Protein AF-A0A533BJV3-F1 (afdb_monomer)

Mean predicted aligned error: 6.03 Å

Sequence (76 aa):
MIMERSGEERLKMGCSMFDTAKAVMQAGILDQNSHASPAEIRRALFMQLYGHEFDADSREKILAAIESASHPVTKS

Solvent-accessible surface area (backbone atoms only — not comparable to full-atom values): 4543 Å² total; per-residue (Å²): 110,83,86,75,48,55,71,67,57,49,49,54,49,51,51,55,50,49,54,50,52,50,50,54,54,51,49,57,53,36,72,79,35,81,80,62,47,76,45,53,51,53,47,49,51,44,49,74,77,48,46,84,82,42,56,72,71,61,43,51,54,51,51,52,49,50,53,56,70,62,47,83,82,75,80,128

Foldseek 3Di:
DLVVDDPVVNVVVVVVVVVVVLVVLLVVVCVVPVPQDPLNSVLVVCCVPPVVVDDPVVNVVVSVVSVVVSDPPPDD

pLDDT: mean 90.03, std 13.3, range [41.06, 97.69]

Radius of gyration: 16.56 Å; Cα contacts (8 Å, |Δi|>4): 25; chains: 1; bounding box: 36×29×48 Å

Structure (mmCIF, N/CA/C/O backbone):
data_AF-A0A533BJV3-F1
#
_entry.id   AF-A0A533BJV3-F1
#
loop_
_atom_site.group_PDB
_atom_site.id
_atom_site.type_symbol
_atom_site.label_atom_id
_atom_site.label_alt_id
_atom_site.label_comp_id
_atom_site.label_asym_id
_atom_site.label_entity_id
_atom_site.label_seq_id
_atom_site.pdbx_PDB_ins_code
_atom_site.Cartn_x
_atom_site.Cartn_y
_atom_site.Cartn_z
_atom_site.occupancy
_atom_site.B_iso_or_equiv
_atom_site.auth_seq_id
_atom_site.auth_comp_id
_atom_site.auth_asym_id
_atom_site.auth_atom_id
_atom_site.pdbx_PDB_model_num
ATOM 1 N N . MET A 1 1 ? 13.612 13.928 -22.712 1.00 80.00 1 MET A N 1
ATOM 2 C CA . MET A 1 1 ? 12.606 12.845 -22.559 1.00 80.00 1 MET A CA 1
ATOM 3 C C . MET A 1 1 ? 12.800 12.071 -21.257 1.00 80.00 1 MET A C 1
ATOM 5 O O . MET A 1 1 ? 13.888 12.099 -20.703 1.00 80.00 1 MET A O 1
ATOM 9 N N . ILE A 1 2 ? 11.790 11.333 -20.768 1.00 78.50 2 ILE A N 1
ATOM 10 C CA . ILE A 1 2 ? 11.922 10.509 -19.543 1.00 78.50 2 ILE A CA 1
ATOM 11 C C . ILE A 1 2 ? 13.054 9.471 -19.642 1.00 78.50 2 ILE A C 1
ATOM 13 O O . ILE A 1 2 ? 13.700 9.178 -18.644 1.00 78.50 2 ILE A O 1
ATOM 17 N N . MET A 1 3 ? 13.334 8.986 -20.857 1.00 87.62 3 MET A N 1
ATOM 18 C CA . MET A 1 3 ? 14.413 8.035 -21.151 1.00 87.62 3 MET A CA 1
ATOM 19 C C . MET A 1 3 ? 15.815 8.660 -21.159 1.00 87.62 3 MET A C 1
ATOM 21 O O . MET A 1 3 ? 16.794 7.928 -21.138 1.00 87.62 3 MET A O 1
ATOM 25 N N . GLU A 1 4 ? 15.920 9.991 -21.168 1.00 92.69 4 GLU A N 1
ATOM 26 C CA . GLU A 1 4 ? 17.203 10.705 -21.065 1.00 92.69 4 GLU A CA 1
ATOM 27 C C . GLU A 1 4 ? 17.638 10.906 -19.606 1.00 92.69 4 GLU A C 1
ATOM 29 O O . GLU A 1 4 ? 18.759 11.334 -19.350 1.00 92.69 4 GLU A O 1
ATOM 34 N N . ARG A 1 5 ? 16.758 10.612 -18.642 1.00 90.38 5 ARG A N 1
ATOM 35 C CA . ARG A 1 5 ? 17.055 10.709 -17.211 1.00 90.38 5 ARG A CA 1
ATOM 36 C C . ARG A 1 5 ? 17.767 9.455 -16.718 1.00 90.38 5 ARG A C 1
ATOM 38 O O . ARG A 1 5 ? 17.509 8.343 -17.190 1.00 90.38 5 ARG A O 1
ATOM 45 N N . SER A 1 6 ? 18.601 9.622 -1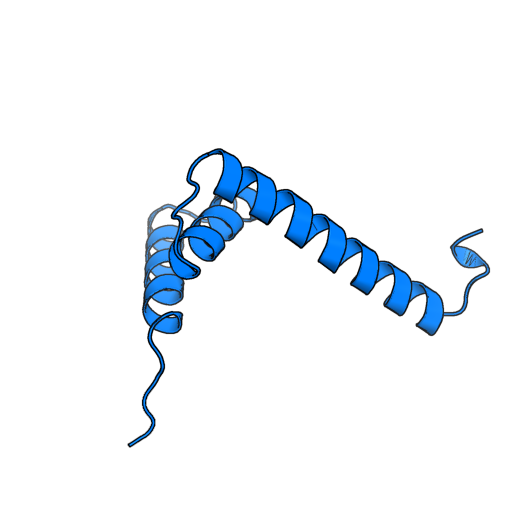5.699 1.00 95.94 6 SER A N 1
ATOM 46 C CA . SER A 1 6 ? 19.238 8.503 -15.008 1.00 95.94 6 SER A CA 1
ATOM 47 C C . SER A 1 6 ? 18.205 7.559 -14.376 1.00 95.94 6 SER A C 1
ATOM 49 O O . SER A 1 6 ? 17.039 7.904 -14.158 1.00 95.94 6 SER A O 1
ATOM 51 N N . GLY A 1 7 ? 18.629 6.331 -14.062 1.00 94.75 7 GLY A N 1
ATOM 52 C CA . GLY A 1 7 ? 17.781 5.376 -13.341 1.00 94.75 7 GLY A CA 1
ATOM 53 C C . GLY A 1 7 ? 17.316 5.907 -11.980 1.00 94.75 7 GLY A C 1
ATOM 54 O O . GLY A 1 7 ? 16.147 5.755 -11.636 1.00 94.75 7 GLY A O 1
ATOM 55 N N . GLU A 1 8 ? 18.199 6.590 -11.249 1.00 95.88 8 GLU A N 1
ATOM 56 C CA . GLU A 1 8 ? 17.885 7.195 -9.951 1.00 95.88 8 GLU A CA 1
ATOM 57 C C . GLU A 1 8 ? 16.813 8.285 -10.069 1.00 95.88 8 GLU A C 1
ATOM 59 O O . GLU A 1 8 ? 15.850 8.304 -9.303 1.00 95.88 8 GLU A O 1
ATOM 64 N N . GLU A 1 9 ? 16.936 9.178 -11.052 1.00 94.75 9 GLU A N 1
ATOM 65 C CA . GLU A 1 9 ? 15.940 10.227 -11.282 1.00 94.75 9 GLU A CA 1
ATOM 66 C C . GLU A 1 9 ? 14.583 9.641 -11.665 1.00 94.75 9 GLU A C 1
ATOM 68 O O . GLU A 1 9 ? 13.553 10.112 -11.183 1.00 94.75 9 GLU A O 1
ATOM 73 N N . ARG A 1 10 ? 14.565 8.584 -12.486 1.00 95.38 10 ARG A N 1
ATOM 74 C CA . ARG A 1 10 ? 13.321 7.881 -12.823 1.00 95.38 10 ARG A CA 1
ATOM 75 C C . ARG A 1 10 ? 12.689 7.216 -11.600 1.00 95.38 10 ARG A C 1
ATOM 77 O O . ARG A 1 10 ? 11.470 7.279 -11.461 1.00 95.38 10 ARG A O 1
ATOM 84 N N . LEU A 1 11 ? 13.487 6.640 -10.698 1.00 94.00 11 LEU A N 1
ATOM 85 C CA . LEU A 1 11 ? 12.987 6.078 -9.440 1.00 94.00 11 LEU A CA 1
ATOM 86 C C . LEU A 1 11 ? 12.366 7.162 -8.552 1.00 94.00 11 LEU A C 1
ATOM 88 O O . LEU A 1 11 ? 11.235 6.997 -8.102 1.00 94.00 11 LEU A O 1
ATOM 92 N N . LYS A 1 12 ? 13.060 8.291 -8.355 1.00 94.62 12 LYS A N 1
ATOM 93 C CA . LYS A 1 12 ? 12.534 9.427 -7.576 1.00 94.62 12 LYS A CA 1
ATOM 94 C C . LYS A 1 12 ? 11.206 9.919 -8.141 1.00 94.62 12 LYS A C 1
ATOM 96 O O . LYS A 1 12 ? 10.256 10.098 -7.388 1.00 94.62 12 LYS A O 1
ATOM 101 N N . MET A 1 13 ? 11.122 10.070 -9.464 1.00 94.38 13 MET A N 1
ATOM 102 C CA . MET A 1 13 ? 9.876 10.442 -10.134 1.00 94.38 13 MET A CA 1
ATOM 103 C C . MET A 1 13 ? 8.763 9.423 -9.878 1.00 94.38 13 MET A C 1
ATOM 105 O O . MET A 1 13 ? 7.659 9.822 -9.521 1.00 94.38 13 MET A O 1
ATOM 109 N N . GLY A 1 14 ? 9.050 8.125 -10.011 1.00 92.81 14 GLY A N 1
ATOM 110 C CA . GLY A 1 14 ? 8.087 7.059 -9.731 1.00 92.81 14 GLY A CA 1
ATOM 111 C C . GLY A 1 14 ? 7.556 7.106 -8.296 1.00 92.81 14 GLY A C 1
ATOM 112 O O . GLY A 1 14 ? 6.345 7.051 -8.097 1.00 92.81 14 GLY A O 1
ATOM 113 N N . CYS A 1 15 ? 8.435 7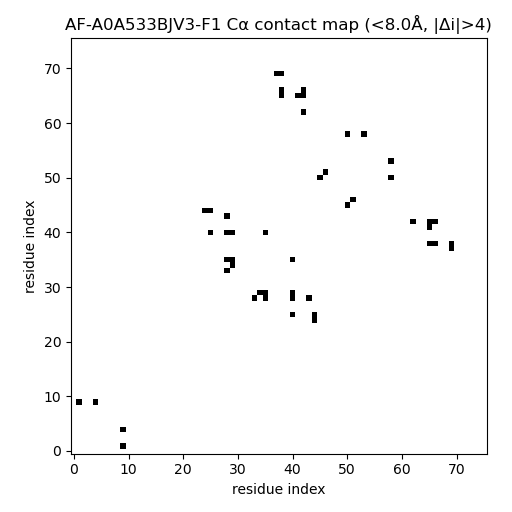.296 -7.309 1.00 94.00 15 CYS A N 1
ATOM 114 C CA . CYS A 1 15 ? 8.037 7.454 -5.909 1.00 94.00 15 CYS A CA 1
ATOM 115 C C . CYS A 1 15 ? 7.143 8.686 -5.706 1.00 94.00 15 CYS A C 1
ATOM 117 O O . CYS A 1 15 ? 6.065 8.568 -5.134 1.00 94.00 15 CYS A O 1
ATOM 119 N N . SER A 1 16 ? 7.530 9.851 -6.239 1.00 94.38 16 SER A N 1
ATOM 120 C CA . SER A 1 16 ? 6.720 11.072 -6.118 1.00 94.38 16 SER A CA 1
ATOM 121 C C . SER A 1 16 ? 5.348 10.940 -6.785 1.00 94.38 16 SER A C 1
ATOM 123 O O . SER A 1 16 ? 4.346 11.433 -6.264 1.00 94.38 16 SER A O 1
ATOM 125 N N . MET A 1 17 ? 5.279 10.257 -7.930 1.00 95.00 17 MET A N 1
ATOM 126 C CA . MET A 1 17 ? 4.014 9.964 -8.604 1.00 95.00 17 MET A CA 1
ATOM 127 C C . MET A 1 17 ? 3.142 9.018 -7.778 1.00 95.00 17 MET A C 1
ATOM 129 O O . MET A 1 17 ? 1.942 9.256 -7.659 1.00 95.00 17 MET A O 1
ATOM 133 N N . PHE A 1 18 ? 3.733 7.980 -7.184 1.00 93.00 18 PHE A N 1
ATOM 134 C CA . PHE A 1 18 ? 3.026 7.056 -6.302 1.00 93.00 18 PHE A CA 1
ATOM 135 C C . PHE A 1 18 ? 2.450 7.770 -5.074 1.00 93.00 18 PHE A C 1
ATOM 137 O O . PHE A 1 18 ? 1.267 7.609 -4.777 1.00 93.00 18 PHE A O 1
ATOM 144 N N . ASP A 1 19 ? 3.245 8.612 -4.410 1.00 94.31 19 ASP A N 1
ATOM 145 C CA . ASP A 1 19 ? 2.793 9.397 -3.257 1.00 94.31 19 ASP A CA 1
ATOM 146 C C . ASP A 1 19 ? 1.636 10.330 -3.634 1.00 94.31 19 ASP A C 1
ATOM 148 O O . ASP A 1 19 ? 0.635 10.413 -2.918 1.00 94.31 19 ASP A O 1
ATOM 152 N N . THR A 1 20 ? 1.731 10.973 -4.801 1.00 94.75 20 THR A N 1
ATOM 153 C CA . THR A 1 20 ? 0.667 11.835 -5.331 1.00 94.75 20 THR A CA 1
ATOM 154 C C . THR A 1 20 ? -0.608 11.038 -5.603 1.00 94.75 20 THR A C 1
ATOM 156 O O . THR A 1 20 ? -1.684 11.426 -5.149 1.00 94.75 20 THR A O 1
ATOM 159 N N . ALA A 1 21 ? -0.508 9.904 -6.302 1.00 94.44 21 ALA A N 1
ATOM 160 C CA . ALA A 1 21 ? -1.655 9.049 -6.603 1.00 94.44 21 ALA A CA 1
ATOM 161 C C . ALA A 1 21 ? -2.334 8.552 -5.318 1.00 94.44 21 ALA A C 1
ATOM 163 O O . ALA A 1 21 ? -3.556 8.629 -5.188 1.00 94.44 21 ALA A O 1
ATOM 164 N N . LYS A 1 22 ? -1.539 8.124 -4.331 1.00 93.81 22 LYS A N 1
ATOM 165 C CA . LYS A 1 22 ? -2.032 7.716 -3.014 1.00 93.81 22 LYS A CA 1
ATOM 166 C C . LYS A 1 22 ? -2.781 8.851 -2.314 1.00 93.81 22 LYS A C 1
ATOM 168 O O . LYS A 1 22 ? -3.876 8.613 -1.811 1.00 93.81 22 LYS A O 1
ATOM 173 N N . ALA A 1 23 ? -2.233 10.067 -2.304 1.00 95.12 23 ALA A N 1
ATOM 174 C CA . ALA A 1 23 ? -2.878 11.225 -1.685 1.00 95.12 23 ALA A CA 1
ATOM 175 C C . ALA A 1 23 ? -4.228 11.554 -2.344 1.00 95.12 23 ALA A C 1
ATOM 177 O O . ALA A 1 23 ? -5.212 11.779 -1.641 1.00 95.12 23 ALA A O 1
ATOM 178 N N . VAL A 1 24 ? -4.301 11.508 -3.679 1.00 97.00 24 VAL A N 1
ATOM 179 C CA . VAL A 1 24 ? -5.550 11.728 -4.428 1.00 97.00 24 VAL A CA 1
ATOM 180 C C . VAL A 1 24 ? -6.608 10.683 -4.065 1.00 97.00 24 VAL A C 1
ATOM 182 O O . VAL A 1 24 ? -7.752 11.035 -3.784 1.00 97.00 24 VAL A O 1
ATOM 185 N N . MET A 1 25 ? -6.238 9.402 -4.014 1.00 96.06 25 MET A N 1
ATOM 186 C CA . MET A 1 25 ? -7.176 8.338 -3.643 1.00 96.06 25 MET A CA 1
ATOM 187 C C . MET A 1 25 ? -7.667 8.475 -2.198 1.00 96.06 2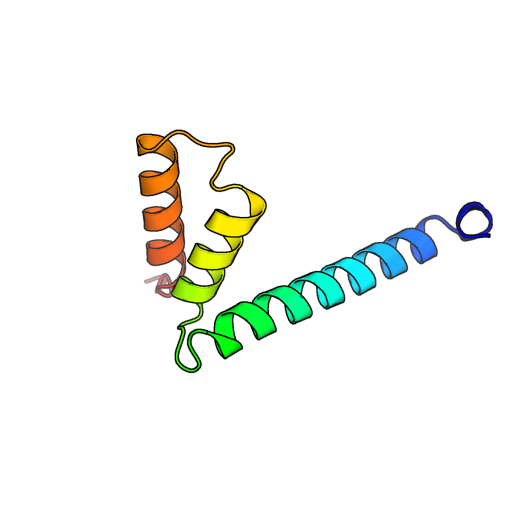5 MET A C 1
ATOM 189 O O . MET A 1 25 ? -8.859 8.330 -1.933 1.00 96.06 25 MET A O 1
ATOM 193 N N . GLN A 1 26 ? -6.767 8.784 -1.260 1.00 95.75 26 GLN A N 1
ATOM 194 C CA . GLN A 1 26 ? -7.131 9.009 0.141 1.00 95.75 26 GLN A CA 1
ATOM 195 C C . GLN A 1 26 ? -8.079 10.200 0.301 1.00 95.75 26 GLN A C 1
ATOM 197 O O . GLN A 1 26 ? -9.044 10.099 1.055 1.00 95.75 26 GLN A O 1
ATOM 202 N N . ALA A 1 27 ? -7.844 11.293 -0.429 1.00 95.75 27 ALA A N 1
ATOM 203 C CA . ALA A 1 27 ? -8.732 12.449 -0.424 1.00 95.75 27 ALA A CA 1
ATOM 204 C C . ALA A 1 27 ? -10.141 12.087 -0.917 1.00 95.75 27 ALA A C 1
ATOM 206 O O . ALA A 1 27 ? -11.112 12.468 -0.276 1.00 95.75 27 ALA A O 1
ATOM 207 N N . GLY A 1 28 ? -10.264 11.290 -1.986 1.00 96.12 28 GLY A N 1
ATOM 208 C CA . GLY A 1 28 ? -11.569 10.825 -2.474 1.00 96.12 28 GLY A CA 1
ATOM 209 C C . GLY A 1 28 ? -12.327 9.946 -1.470 1.00 96.12 28 GLY A C 1
ATOM 210 O O . GLY A 1 28 ? -13.543 10.058 -1.346 1.00 96.12 28 GLY A O 1
ATOM 211 N N . ILE A 1 29 ? -11.617 9.106 -0.710 1.00 96.06 29 ILE A N 1
ATOM 212 C CA . ILE A 1 29 ? -12.220 8.304 0.370 1.00 96.06 29 ILE A CA 1
ATOM 213 C C . ILE A 1 29 ? -12.720 9.212 1.505 1.00 96.06 29 ILE A C 1
ATOM 215 O O . ILE A 1 29 ? -13.827 9.021 2.005 1.00 96.06 29 ILE A O 1
ATOM 219 N N . LEU A 1 30 ? -11.920 10.205 1.900 1.00 95.38 30 LEU A N 1
ATOM 220 C CA . LEU A 1 30 ? -12.265 11.152 2.965 1.00 95.38 30 LEU A CA 1
ATOM 221 C C . LEU A 1 30 ? -13.377 12.132 2.566 1.00 95.38 30 LEU A C 1
ATOM 223 O O . LEU A 1 30 ? -14.130 12.584 3.424 1.00 95.38 30 LEU A O 1
ATOM 227 N N . ASP A 1 31 ? -13.506 12.442 1.279 1.00 96.94 31 ASP A N 1
ATOM 228 C CA . ASP A 1 31 ? -14.617 13.236 0.747 1.00 96.94 31 ASP A CA 1
ATOM 229 C C . ASP A 1 31 ? -15.960 12.502 0.921 1.00 96.94 31 ASP A C 1
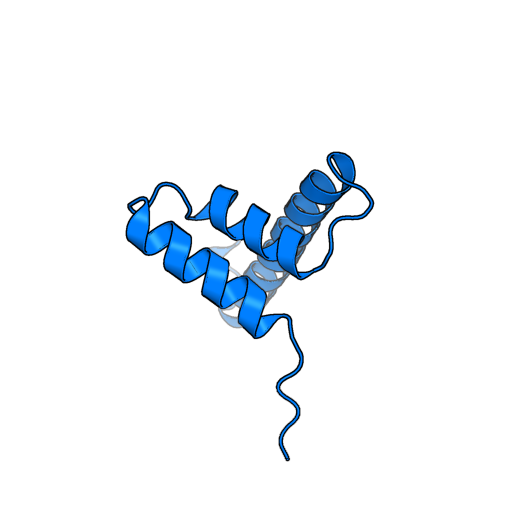ATOM 231 O O . ASP A 1 31 ? -16.955 13.095 1.326 1.00 96.94 31 ASP A O 1
ATOM 235 N N . GLN A 1 32 ? -15.971 11.178 0.720 1.00 94.31 32 GLN A N 1
ATOM 236 C CA . GLN A 1 32 ? -17.158 10.338 0.929 1.00 94.31 32 GLN A CA 1
ATOM 237 C C . GLN A 1 32 ? -17.427 10.032 2.409 1.00 94.31 32 GLN A C 1
ATOM 239 O O . GLN A 1 32 ? -18.580 9.889 2.815 1.00 94.31 32 GLN A O 1
ATOM 244 N N . ASN A 1 33 ? -16.372 9.903 3.218 1.00 93.75 33 ASN A N 1
ATOM 245 C CA . ASN A 1 33 ? -16.460 9.681 4.658 1.00 93.75 33 ASN A CA 1
ATOM 246 C C . ASN A 1 33 ? -15.342 10.437 5.392 1.00 93.75 33 ASN A C 1
ATOM 248 O O . ASN A 1 33 ? -14.236 9.923 5.581 1.00 93.75 33 ASN A O 1
ATOM 252 N N . SER A 1 34 ? -15.658 11.639 5.875 1.00 93.38 34 SER A N 1
ATOM 253 C CA . SER A 1 34 ? -14.680 12.547 6.494 1.00 93.38 34 SER A CA 1
ATOM 254 C C . SER A 1 34 ? -14.103 12.060 7.824 1.00 93.38 34 SER A C 1
ATOM 256 O O . SER A 1 34 ? -13.109 12.610 8.293 1.00 93.38 34 SER A O 1
ATOM 258 N N . HIS A 1 35 ? -14.697 11.030 8.429 1.00 93.75 35 HIS A N 1
ATOM 259 C CA . HIS A 1 35 ? -14.245 10.445 9.693 1.00 93.75 35 HIS A CA 1
ATOM 260 C C . HIS A 1 35 ? -13.659 9.040 9.529 1.00 93.75 35 HIS A C 1
ATOM 262 O O . HIS A 1 35 ? -13.445 8.357 10.530 1.00 93.75 35 HIS A O 1
ATOM 268 N N . ALA A 1 36 ? -13.380 8.610 8.292 1.00 93.69 36 ALA A N 1
ATOM 269 C CA . ALA A 1 36 ? -12.783 7.307 8.036 1.00 93.69 36 ALA A CA 1
ATOM 270 C C . ALA A 1 36 ? -11.462 7.146 8.806 1.00 93.69 36 ALA A C 1
ATOM 272 O O . ALA A 1 36 ? -10.509 7.916 8.655 1.00 93.69 36 ALA A O 1
ATOM 273 N N . SER A 1 37 ? -11.398 6.105 9.625 1.00 92.94 37 SER A N 1
ATOM 274 C CA . SER A 1 37 ? -10.198 5.698 10.337 1.00 92.94 37 SER A CA 1
ATOM 275 C C . SER A 1 37 ? -9.102 5.239 9.362 1.00 92.94 37 SER A C 1
ATOM 277 O O . SER A 1 37 ? -9.377 4.830 8.229 1.00 92.94 37 SER A O 1
ATOM 279 N N . PRO A 1 38 ? -7.827 5.201 9.794 1.00 91.44 38 PRO A N 1
ATOM 280 C CA . PRO A 1 38 ? -6.745 4.671 8.964 1.00 91.44 38 PRO A CA 1
ATOM 281 C C . PRO A 1 38 ? -6.982 3.234 8.470 1.00 91.44 38 PRO A C 1
ATOM 283 O O . PRO A 1 38 ? -6.513 2.875 7.388 1.00 91.44 38 PRO A O 1
ATOM 286 N N . ALA A 1 39 ? -7.692 2.411 9.250 1.00 92.62 39 ALA A N 1
ATOM 287 C CA . ALA A 1 39 ? -8.068 1.052 8.870 1.00 92.62 39 ALA A CA 1
ATOM 288 C C . ALA A 1 39 ? -9.094 1.057 7.728 1.00 92.62 39 ALA A C 1
ATOM 290 O O . ALA A 1 39 ? -8.900 0.369 6.728 1.00 92.62 39 ALA A O 1
ATOM 291 N N . GLU A 1 40 ? -10.132 1.889 7.835 1.00 94.56 40 GLU A N 1
ATOM 292 C CA . GLU A 1 40 ? -11.167 2.041 6.806 1.00 94.56 40 GLU A CA 1
ATOM 293 C C . GLU A 1 40 ? -10.596 2.595 5.499 1.00 94.56 40 GLU A C 1
ATOM 295 O O . GLU A 1 40 ? -10.941 2.104 4.426 1.00 94.56 40 GLU A O 1
ATOM 300 N N . ILE A 1 41 ? -9.648 3.536 5.572 1.00 95.31 41 ILE A N 1
ATOM 301 C CA . ILE A 1 41 ? -8.939 4.040 4.387 1.00 95.31 41 ILE A CA 1
ATOM 302 C C . ILE A 1 41 ? -8.147 2.914 3.711 1.00 95.31 41 ILE A C 1
ATOM 304 O O . ILE A 1 41 ? -8.236 2.740 2.497 1.00 95.31 41 ILE A O 1
ATOM 308 N N . ARG A 1 42 ? -7.385 2.113 4.473 1.00 95.12 42 ARG A N 1
ATOM 309 C CA . ARG A 1 42 ? -6.649 0.962 3.916 1.00 95.12 42 ARG A CA 1
ATOM 310 C C . ARG A 1 42 ? -7.587 -0.067 3.291 1.00 95.12 42 ARG A C 1
ATOM 312 O O . ARG A 1 42 ? -7.295 -0.575 2.211 1.00 95.12 42 ARG A O 1
ATOM 319 N N . ARG A 1 43 ? -8.712 -0.340 3.953 1.00 95.81 43 ARG A N 1
ATOM 320 C CA . ARG A 1 43 ? -9.757 -1.247 3.478 1.00 95.81 43 ARG A CA 1
ATOM 321 C C . ARG A 1 43 ? -10.329 -0.776 2.138 1.00 95.81 43 ARG A C 1
ATOM 323 O O . ARG A 1 43 ? -10.381 -1.554 1.189 1.00 95.81 43 ARG A O 1
ATOM 330 N N . ALA A 1 44 ? -10.702 0.500 2.046 1.00 95.81 44 ALA A N 1
ATOM 331 C CA . ALA A 1 44 ? -11.241 1.107 0.832 1.00 95.81 44 ALA A CA 1
ATOM 332 C C . ALA A 1 44 ? -10.224 1.099 -0.322 1.00 95.81 44 ALA A C 1
ATOM 334 O O . ALA A 1 44 ? -10.566 0.693 -1.431 1.00 95.81 44 ALA A O 1
ATOM 335 N N . LEU A 1 45 ? -8.959 1.449 -0.054 1.00 95.44 45 LEU A N 1
ATOM 336 C CA . LEU A 1 45 ? -7.888 1.387 -1.056 1.00 95.44 45 LEU A CA 1
ATOM 337 C C . LEU A 1 45 ? -7.684 -0.033 -1.596 1.00 95.44 45 LEU A C 1
ATOM 339 O O . LEU A 1 45 ? -7.573 -0.212 -2.808 1.00 95.44 45 LEU A O 1
ATOM 343 N N . PHE A 1 46 ? -7.663 -1.043 -0.720 1.00 96.25 46 PHE A N 1
ATOM 344 C CA . PHE A 1 46 ? -7.558 -2.441 -1.141 1.00 96.25 46 PHE A CA 1
ATOM 345 C C . PHE A 1 46 ? -8.732 -2.840 -2.041 1.00 96.25 46 PHE A C 1
ATOM 347 O O . PHE A 1 46 ? -8.514 -3.386 -3.119 1.00 96.25 46 PHE A O 1
ATOM 354 N N . MET A 1 47 ? -9.963 -2.507 -1.646 1.00 96.12 47 MET A N 1
ATOM 355 C CA . MET A 1 47 ? -11.149 -2.815 -2.447 1.00 96.12 47 MET A CA 1
ATOM 356 C C . MET A 1 47 ? -11.118 -2.148 -3.828 1.00 96.12 47 MET A C 1
ATOM 358 O O . MET A 1 47 ? -11.465 -2.794 -4.813 1.00 96.12 47 MET A O 1
ATOM 362 N N . GLN A 1 48 ? -10.674 -0.891 -3.909 1.00 94.38 48 GLN A N 1
ATOM 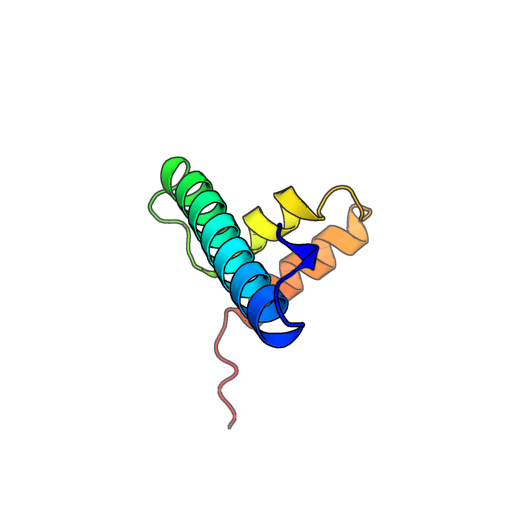363 C CA . GLN A 1 48 ? -10.634 -0.126 -5.157 1.00 94.38 48 GLN A CA 1
ATOM 364 C C . GLN A 1 48 ? -9.533 -0.597 -6.118 1.00 94.38 48 GLN A C 1
ATOM 366 O O . GLN A 1 48 ? -9.751 -0.610 -7.326 1.00 94.38 48 GLN A O 1
ATOM 371 N N . LEU A 1 49 ? -8.358 -0.966 -5.599 1.00 93.81 49 LEU A N 1
ATOM 372 C CA . LEU A 1 49 ? -7.208 -1.347 -6.426 1.00 93.81 49 LEU A CA 1
ATOM 373 C C . LEU A 1 49 ? -7.184 -2.838 -6.760 1.00 93.81 49 LEU A C 1
ATOM 375 O O . LEU A 1 49 ? -6.894 -3.201 -7.893 1.00 93.81 49 LEU A O 1
ATOM 379 N N . TYR A 1 50 ? -7.506 -3.684 -5.782 1.00 95.50 50 TYR A N 1
ATOM 380 C CA . TYR A 1 50 ? -7.241 -5.123 -5.839 1.00 95.50 50 TYR A CA 1
ATOM 381 C C . TYR A 1 50 ? -8.476 -5.976 -5.538 1.00 95.50 50 TYR A C 1
ATOM 383 O O . TYR A 1 50 ? -8.488 -7.165 -5.823 1.00 95.50 50 TYR A O 1
ATOM 391 N N . GLY A 1 51 ? -9.550 -5.408 -4.979 1.00 95.06 51 GLY A N 1
ATOM 392 C CA . GLY A 1 51 ? -10.693 -6.181 -4.475 1.00 95.06 51 GLY A CA 1
ATOM 393 C C . GLY A 1 51 ? -11.424 -7.037 -5.516 1.00 95.06 51 GLY A C 1
ATOM 394 O O . GLY A 1 51 ? -12.153 -7.950 -5.130 1.00 95.06 51 GLY A O 1
ATOM 395 N N . HIS A 1 52 ? -11.243 -6.747 -6.806 1.00 96.06 52 HIS A N 1
ATOM 396 C CA . HIS A 1 52 ? -11.801 -7.513 -7.923 1.00 96.06 52 HIS A CA 1
ATOM 397 C C . HIS A 1 52 ? -10.903 -8.676 -8.378 1.00 96.06 52 HIS A C 1
ATOM 399 O O . HIS A 1 52 ? -11.365 -9.544 -9.111 1.00 96.06 52 HIS A O 1
ATOM 405 N N . GLU A 1 53 ? -9.641 -8.705 -7.946 1.00 97.69 53 GLU A N 1
ATOM 406 C CA . GLU A 1 53 ? -8.676 -9.764 -8.265 1.00 97.69 53 GLU A CA 1
ATOM 407 C C . GLU A 1 53 ? -8.796 -10.972 -7.321 1.00 97.69 53 GLU A C 1
ATOM 409 O O . GLU A 1 53 ? -8.203 -12.019 -7.570 1.00 97.69 53 GLU A O 1
ATOM 414 N N . PHE A 1 54 ? -9.571 -10.837 -6.240 1.00 96.94 54 PHE A N 1
ATOM 415 C CA . PHE A 1 54 ? -9.763 -11.866 -5.222 1.00 96.94 54 PHE A CA 1
ATOM 416 C C . PHE A 1 54 ? -11.218 -12.335 -5.171 1.00 96.94 54 PHE A C 1
ATOM 418 O O . PHE A 1 54 ? -12.155 -11.543 -5.313 1.00 96.94 54 PHE A O 1
ATOM 425 N N . ASP A 1 55 ? -11.404 -13.627 -4.902 1.00 97.44 55 ASP A N 1
ATOM 426 C CA . ASP A 1 55 ? -12.706 -14.173 -4.525 1.00 9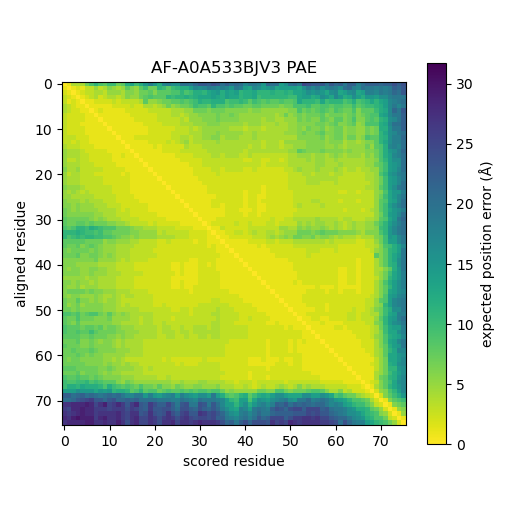7.44 55 ASP A CA 1
ATOM 427 C C . ASP A 1 55 ? -13.180 -13.629 -3.164 1.00 97.44 55 ASP A C 1
ATOM 429 O O . ASP A 1 55 ? -12.442 -12.960 -2.434 1.00 97.44 55 ASP A O 1
ATOM 433 N N . ALA A 1 56 ? -14.449 -13.881 -2.830 1.00 96.38 56 ALA A N 1
ATOM 434 C CA . ALA A 1 56 ? -15.062 -13.353 -1.614 1.00 96.38 56 ALA A CA 1
ATOM 435 C C . ALA A 1 56 ? -14.321 -13.804 -0.343 1.00 96.38 56 ALA A C 1
ATOM 437 O O . ALA A 1 56 ? -14.003 -12.964 0.499 1.00 96.38 56 ALA A O 1
ATOM 438 N N . ASP A 1 57 ? -13.977 -15.089 -0.250 1.00 97.56 57 ASP A N 1
ATOM 439 C CA . ASP A 1 57 ? -13.323 -15.681 0.920 1.00 97.56 57 ASP A CA 1
ATOM 440 C C . ASP A 1 57 ? -11.924 -15.095 1.154 1.00 97.56 57 ASP A C 1
ATOM 442 O O . ASP A 1 57 ? -11.541 -14.764 2.280 1.00 97.56 57 ASP A O 1
ATOM 446 N N . SER A 1 58 ? -11.131 -14.956 0.091 1.00 97.12 58 SER A N 1
ATOM 447 C CA . SER A 1 58 ? -9.786 -14.380 0.154 1.00 97.12 58 SER A CA 1
ATOM 448 C C . SER A 1 58 ? -9.849 -12.898 0.489 1.00 97.12 58 SER A C 1
ATOM 450 O O . SER A 1 58 ? -9.069 -12.404 1.306 1.00 97.12 58 SER A O 1
ATOM 452 N N . ARG A 1 59 ? -10.823 -12.192 -0.089 1.00 97.38 59 ARG A N 1
ATOM 453 C CA . ARG A 1 59 ? -11.067 -10.782 0.195 1.00 97.38 59 ARG A CA 1
ATOM 454 C C . ARG A 1 59 ? -11.404 -10.569 1.665 1.00 97.38 59 ARG A C 1
ATOM 456 O O . ARG A 1 59 ? -10.773 -9.731 2.295 1.00 97.38 59 ARG A O 1
ATOM 463 N N . GLU A 1 60 ? -12.316 -11.345 2.242 1.00 96.31 60 GLU A N 1
ATOM 464 C CA . GLU A 1 60 ? -12.668 -11.250 3.666 1.00 96.31 60 GLU A CA 1
ATOM 465 C C . GLU A 1 60 ? -11.464 -11.479 4.587 1.00 96.31 60 GLU A C 1
ATOM 467 O O . GLU A 1 60 ? -11.238 -10.692 5.509 1.00 96.31 60 GLU A O 1
ATOM 472 N N . LYS A 1 61 ? -10.627 -12.483 4.294 1.00 96.56 61 LYS A N 1
ATOM 473 C CA . LYS A 1 61 ? -9.389 -12.739 5.053 1.00 96.56 61 LYS A CA 1
ATOM 474 C C . LYS A 1 61 ? -8.425 -11.554 5.010 1.00 96.56 61 LYS A C 1
ATOM 476 O O . LYS A 1 61 ? -7.845 -11.197 6.035 1.00 96.56 61 LYS A O 1
ATOM 481 N N . ILE A 1 62 ? -8.257 -10.932 3.843 1.00 95.94 62 ILE A N 1
ATOM 482 C CA . ILE A 1 62 ? -7.379 -9.766 3.682 1.00 95.94 62 ILE A CA 1
ATOM 483 C C . ILE A 1 62 ? -7.944 -8.554 4.430 1.00 95.94 62 ILE A C 1
ATOM 485 O O . ILE A 1 62 ? -7.196 -7.865 5.123 1.00 95.94 62 ILE A O 1
ATOM 489 N N . LEU A 1 63 ? -9.255 -8.308 4.344 1.00 95.50 63 LEU A N 1
ATOM 490 C CA . LEU A 1 63 ? -9.909 -7.214 5.070 1.00 95.50 63 LEU A CA 1
ATOM 491 C C . LEU A 1 63 ? -9.725 -7.378 6.590 1.00 95.50 63 LEU A C 1
ATOM 493 O O . LEU A 1 63 ? -9.310 -6.429 7.255 1.00 95.50 63 LEU A O 1
ATOM 497 N N . ALA A 1 64 ? -9.919 -8.590 7.118 1.00 94.38 64 ALA A N 1
ATOM 498 C CA . ALA A 1 64 ? -9.684 -8.894 8.530 1.00 94.38 64 ALA A CA 1
ATOM 499 C C . ALA A 1 64 ? -8.214 -8.680 8.940 1.00 94.38 64 ALA A C 1
ATOM 501 O O . ALA A 1 64 ? -7.923 -8.113 9.997 1.00 94.38 64 ALA A O 1
ATOM 502 N N . ALA A 1 65 ? -7.265 -9.077 8.086 1.00 93.75 65 ALA A N 1
ATOM 503 C CA . ALA A 1 65 ? -5.845 -8.846 8.335 1.00 93.75 65 ALA A CA 1
ATOM 504 C C . ALA A 1 65 ? -5.511 -7.344 8.395 1.00 93.75 65 ALA A C 1
ATOM 506 O O . ALA A 1 65 ? -4.793 -6.916 9.301 1.00 93.75 65 ALA A O 1
ATOM 507 N N . ILE A 1 66 ? -6.073 -6.530 7.494 1.00 93.06 66 ILE A N 1
ATOM 508 C CA . ILE A 1 66 ? -5.911 -5.067 7.502 1.00 93.06 66 ILE A CA 1
ATO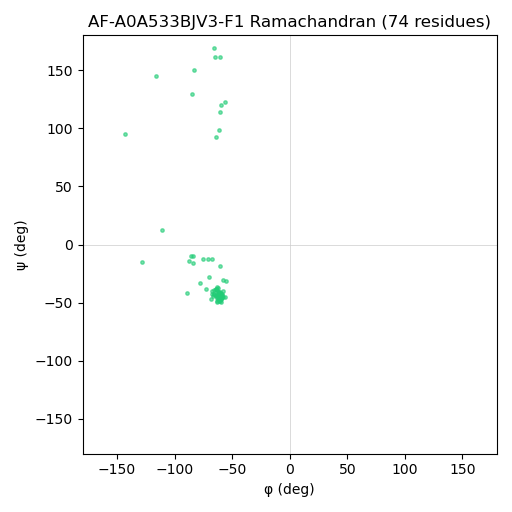M 509 C C . ILE A 1 66 ? -6.418 -4.466 8.821 1.00 93.06 66 ILE A C 1
ATOM 511 O O . ILE A 1 66 ? -5.749 -3.608 9.402 1.00 93.06 66 ILE A O 1
ATOM 515 N N . GLU A 1 67 ? -7.565 -4.919 9.325 1.00 89.00 67 GLU A N 1
ATOM 516 C CA . GLU A 1 67 ? -8.130 -4.455 10.598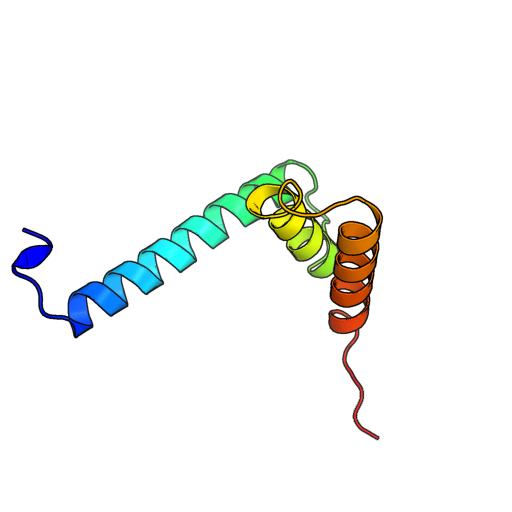 1.00 89.00 67 GLU A CA 1
ATOM 517 C C . GLU A 1 67 ? -7.252 -4.845 11.798 1.00 89.00 67 GLU A C 1
ATOM 519 O O . GLU A 1 67 ? -6.963 -4.008 12.659 1.00 89.00 67 GLU A O 1
ATOM 524 N N . SER A 1 68 ? -6.729 -6.075 11.817 1.00 88.50 68 SER A N 1
ATOM 525 C CA . SER A 1 68 ? -5.815 -6.532 12.875 1.00 88.50 68 SER A CA 1
ATOM 526 C C . SER A 1 68 ? -4.478 -5.780 12.882 1.00 88.50 68 SER A C 1
ATOM 528 O O . SER A 1 68 ? -3.997 -5.395 13.943 1.00 88.50 68 SER A O 1
ATOM 530 N N . ALA A 1 69 ? -3.917 -5.471 11.708 1.00 81.31 69 ALA A N 1
ATOM 531 C CA . ALA A 1 69 ? -2.665 -4.721 11.571 1.00 81.31 69 ALA A CA 1
ATOM 532 C C . ALA A 1 69 ? -2.807 -3.235 11.954 1.00 81.31 69 ALA A C 1
ATOM 534 O O . ALA A 1 69 ? -1.816 -2.520 12.091 1.00 81.31 69 ALA A O 1
ATOM 535 N N . SER A 1 70 ? -4.046 -2.759 12.097 1.00 67.19 70 SER A N 1
ATOM 536 C CA . SER A 1 70 ? -4.374 -1.395 12.515 1.00 67.19 70 SER A CA 1
ATOM 537 C C . SER A 1 70 ? -4.372 -1.219 14.033 1.00 67.19 70 SER A C 1
ATOM 539 O O . SER A 1 70 ? -4.328 -0.083 14.503 1.00 67.19 70 SER A O 1
ATOM 541 N N . HIS A 1 71 ? -4.402 -2.319 14.788 1.00 54.84 71 HIS A N 1
ATOM 542 C CA . HIS A 1 71 ? -4.188 -2.310 16.227 1.00 54.84 71 HIS A CA 1
ATOM 543 C C . HIS A 1 71 ? -2.678 -2.361 16.489 1.00 54.84 71 HIS A C 1
ATOM 545 O O . HIS A 1 71 ? -1.993 -3.207 15.908 1.00 54.84 71 HIS A O 1
ATOM 551 N N . PRO A 1 72 ? -2.115 -1.472 17.327 1.00 47.94 72 PRO A N 1
ATOM 552 C CA . PRO A 1 72 ? -0.708 -1.565 17.671 1.00 47.94 72 PRO A CA 1
ATOM 553 C C . PRO A 1 72 ? -0.473 -2.922 18.334 1.00 47.94 72 PRO A C 1
ATOM 555 O O . PRO A 1 72 ? -1.056 -3.226 19.373 1.00 47.94 72 PRO A O 1
ATOM 558 N N . VAL A 1 73 ? 0.391 -3.741 17.735 1.00 48.91 73 VAL A N 1
ATOM 559 C CA . VAL A 1 73 ? 0.973 -4.895 18.417 1.00 48.91 73 VAL A CA 1
ATOM 560 C C . VAL A 1 73 ? 1.817 -4.326 19.554 1.00 48.91 73 VAL A C 1
ATOM 562 O O . VAL A 1 73 ? 2.973 -3.950 19.359 1.00 48.91 73 VAL A O 1
ATOM 565 N N . THR A 1 74 ? 1.232 -4.200 20.744 1.00 50.19 74 THR A N 1
ATOM 566 C CA . THR A 1 74 ? 1.984 -4.019 21.983 1.00 50.19 74 THR A CA 1
ATOM 567 C C . THR A 1 74 ? 2.853 -5.256 22.155 1.00 50.19 74 THR A C 1
ATOM 569 O O . THR A 1 74 ? 2.373 -6.306 22.577 1.00 50.19 74 THR A O 1
ATOM 572 N N . LYS A 1 75 ? 4.129 -5.150 21.773 1.00 41.06 75 LYS A N 1
ATOM 573 C CA . LYS A 1 75 ? 5.155 -6.091 22.222 1.00 41.06 75 LYS A CA 1
ATOM 574 C C . LYS A 1 75 ? 5.210 -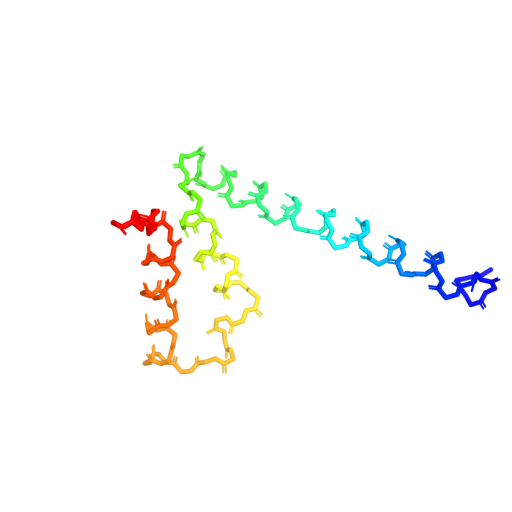6.001 23.751 1.00 41.06 75 LYS A C 1
ATOM 576 O O . LYS A 1 75 ? 5.517 -4.929 24.270 1.00 41.06 75 LYS A O 1
ATOM 581 N N . SER A 1 76 ? 4.830 -7.086 24.430 1.00 42.88 76 SER A N 1
ATOM 582 C CA . SER A 1 76 ? 5.137 -7.328 25.848 1.00 42.88 76 SER A CA 1
ATOM 583 C C . SER A 1 76 ? 6.620 -7.613 26.045 1.00 42.88 76 SER A C 1
ATOM 585 O O . SER A 1 76 ? 7.246 -8.128 25.088 1.00 42.88 76 SER A O 1
#

Secondary structure (DSSP, 8-state):
-GGGS-HHHHHHHHHHHHHHHHHHHHHHHHHH-TT--HHHHHHHHHHHHTTTSS-HHHHHHHHHHHHHHTS-----